Protein AF-A0A959ZQ66-F1 (afdb_monomer_lite)

Radius of gyration: 21.75 Å; chains: 1; bounding box: 36×50×55 Å

Structure (mmCIF, N/CA/C/O backbone):
data_AF-A0A959ZQ66-F1
#
_entry.id   AF-A0A959ZQ66-F1
#
loop_
_atom_site.group_PDB
_atom_site.id
_atom_site.type_symbol
_atom_site.label_atom_id
_atom_site.label_alt_id
_atom_site.label_comp_id
_atom_site.label_asym_id
_atom_site.label_entity_id
_atom_site.label_seq_id
_atom_site.pdbx_PDB_ins_code
_atom_site.Cartn_x
_atom_site.Cartn_y
_atom_site.Cartn_z
_atom_site.occupancy
_atom_site.B_iso_or_equiv
_atom_site.auth_seq_id
_atom_site.auth_comp_id
_atom_site.auth_asym_id
_atom_site.auth_atom_id
_atom_site.pdbx_PDB_model_num
ATOM 1 N N . PHE A 1 1 ? 16.657 -25.797 -7.492 1.00 50.38 1 PHE A N 1
ATOM 2 C CA . PHE A 1 1 ? 16.329 -25.795 -8.927 1.00 50.38 1 PHE A CA 1
ATOM 3 C C . PHE A 1 1 ? 17.011 -24.583 -9.537 1.00 50.38 1 PHE A C 1
ATOM 5 O O . PHE A 1 1 ? 16.735 -23.480 -9.087 1.00 50.38 1 PHE A O 1
ATOM 12 N N . GLY A 1 2 ? 18.015 -24.793 -10.390 1.00 43.84 2 GLY A N 1
ATOM 13 C CA . GLY A 1 2 ? 18.773 -23.713 -11.038 1.00 43.84 2 GLY A CA 1
ATOM 14 C C . GLY A 1 2 ? 18.276 -23.483 -12.464 1.00 43.84 2 GLY A C 1
ATOM 15 O O . GLY A 1 2 ? 17.631 -24.370 -13.015 1.00 43.84 2 GLY A O 1
ATOM 16 N N . GLU A 1 3 ? 18.592 -22.328 -13.052 1.00 53.81 3 GLU A N 1
ATOM 17 C CA . GLU A 1 3 ? 18.114 -21.913 -14.385 1.00 53.81 3 GLU A CA 1
ATOM 18 C C . GLU A 1 3 ? 18.292 -22.979 -15.482 1.00 53.81 3 GLU A C 1
ATOM 20 O O . GLU A 1 3 ? 17.412 -23.141 -16.323 1.00 53.81 3 GLU A O 1
ATOM 25 N N . GLY A 1 4 ? 19.361 -23.784 -15.426 1.00 60.62 4 GLY A N 1
ATOM 26 C CA . GLY A 1 4 ? 19.602 -24.877 -16.380 1.00 60.62 4 GLY A CA 1
ATOM 27 C C . GLY A 1 4 ? 18.491 -25.936 -16.437 1.00 60.62 4 GLY A C 1
ATOM 28 O O . GLY A 1 4 ? 18.207 -26.454 -17.511 1.00 60.62 4 GLY A O 1
ATOM 29 N N . ALA A 1 5 ? 17.794 -26.190 -15.323 1.00 72.88 5 ALA A N 1
ATOM 30 C CA . ALA A 1 5 ? 16.710 -27.173 -15.282 1.00 72.88 5 ALA A CA 1
ATOM 31 C C . ALA A 1 5 ? 15.462 -26.713 -16.059 1.00 72.88 5 ALA A C 1
ATOM 33 O O . ALA A 1 5 ? 14.707 -27.548 -16.555 1.00 72.88 5 ALA A O 1
ATOM 34 N N . TYR A 1 6 ? 15.241 -25.397 -16.191 1.00 73.50 6 TYR A N 1
ATOM 35 C CA . TYR A 1 6 ? 14.121 -24.870 -16.977 1.00 73.50 6 TYR A CA 1
ATOM 36 C C . TYR A 1 6 ? 14.356 -25.062 -18.474 1.00 73.50 6 TYR A C 1
ATOM 38 O O . TYR A 1 6 ? 13.440 -25.475 -19.179 1.00 73.50 6 TYR A O 1
ATOM 46 N N . HIS A 1 7 ? 15.586 -24.833 -18.943 1.00 77.62 7 HIS A N 1
ATOM 47 C CA . HIS A 1 7 ? 15.941 -25.031 -20.350 1.00 77.62 7 HIS A CA 1
ATOM 48 C C . HIS A 1 7 ? 15.849 -26.500 -20.775 1.00 77.62 7 HIS A C 1
ATOM 50 O O . HIS A 1 7 ? 15.348 -26.786 -21.859 1.00 77.62 7 HIS A O 1
ATOM 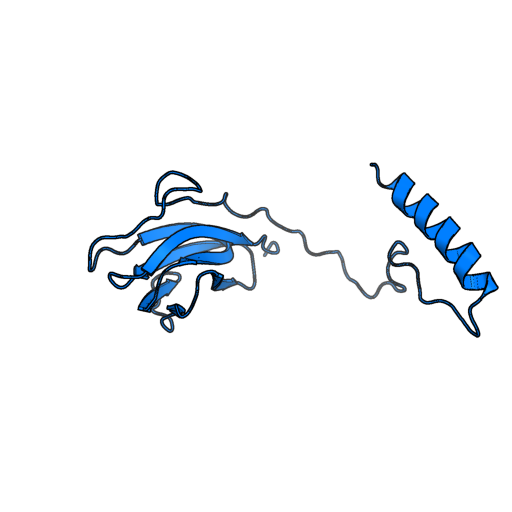56 N N . GLU A 1 8 ? 16.290 -27.426 -19.919 1.00 82.31 8 GLU A N 1
ATOM 57 C CA . GLU A 1 8 ? 16.173 -28.868 -20.175 1.00 82.31 8 GLU A CA 1
ATOM 58 C C . GLU A 1 8 ? 14.703 -29.305 -20.249 1.00 82.31 8 GLU A C 1
ATOM 60 O O . GLU A 1 8 ? 14.302 -29.964 -21.206 1.00 82.31 8 GLU A O 1
ATOM 65 N N . THR A 1 9 ? 13.880 -28.860 -19.295 1.00 85.06 9 THR A N 1
ATOM 66 C CA . THR A 1 9 ? 12.447 -29.200 -19.253 1.00 85.06 9 THR A CA 1
ATOM 67 C C . THR A 1 9 ? 11.690 -28.641 -20.465 1.00 85.06 9 THR A C 1
ATOM 69 O O . THR A 1 9 ? 10.877 -29.337 -21.068 1.00 85.06 9 THR A O 1
ATOM 72 N N . GLU A 1 10 ? 11.964 -27.394 -20.857 1.00 85.75 10 GLU A N 1
ATOM 73 C CA . GLU A 1 10 ? 11.350 -26.763 -22.034 1.00 85.75 10 GLU A CA 1
ATOM 74 C C . GLU A 1 10 ? 11.721 -27.495 -23.333 1.00 85.75 10 GLU A C 1
ATOM 76 O O . GLU A 1 10 ? 10.877 -27.651 -24.216 1.00 85.75 10 GLU A O 1
ATOM 81 N N . ALA A 1 11 ? 12.962 -27.979 -23.453 1.00 85.44 11 ALA A N 1
ATOM 82 C CA . ALA A 1 11 ? 13.400 -28.737 -24.622 1.00 85.44 11 ALA A CA 1
ATOM 83 C C . ALA A 1 11 ? 12.647 -30.070 -24.755 1.00 85.44 11 ALA A C 1
ATOM 85 O O . ALA A 1 11 ? 12.202 -30.411 -25.850 1.00 85.44 11 ALA A O 1
ATOM 86 N N . GLU A 1 12 ? 12.452 -30.795 -23.649 1.00 88.88 12 GLU A N 1
ATOM 87 C CA . GLU A 1 12 ? 11.674 -32.040 -23.638 1.00 88.88 12 GLU A CA 1
ATOM 88 C C . GLU A 1 12 ? 10.209 -31.794 -24.021 1.00 88.88 12 GLU A C 1
ATOM 90 O O . GLU A 1 12 ? 9.667 -32.486 -24.883 1.00 88.88 12 GLU A O 1
ATOM 95 N N . ILE A 1 13 ? 9.583 -30.755 -23.456 1.00 85.75 13 ILE A N 1
ATOM 96 C CA . ILE A 1 13 ? 8.205 -30.371 -23.795 1.00 85.75 13 ILE A CA 1
ATOM 97 C C . ILE A 1 13 ? 8.087 -30.018 -25.281 1.00 85.75 13 ILE A C 1
ATOM 99 O O . ILE A 1 13 ? 7.115 -30.400 -25.932 1.00 85.75 13 ILE A O 1
ATOM 103 N N . ARG A 1 14 ? 9.073 -29.312 -25.841 1.00 86.06 14 ARG A N 1
ATOM 104 C CA . ARG A 1 14 ? 9.063 -28.910 -2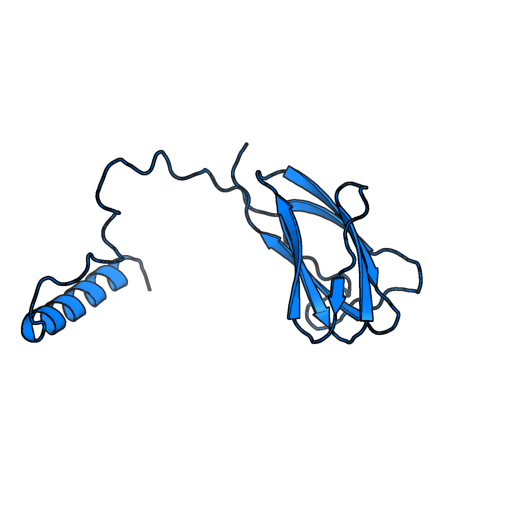7.251 1.00 86.06 14 ARG A CA 1
ATOM 105 C C . ARG A 1 14 ? 9.121 -30.108 -28.192 1.00 86.06 14 ARG A C 1
ATOM 107 O O . ARG A 1 14 ? 8.354 -30.131 -29.147 1.00 86.06 14 ARG A O 1
ATOM 114 N N . VAL A 1 15 ? 9.944 -31.114 -27.891 1.00 88.00 15 VAL A N 1
ATOM 115 C CA . VAL A 1 15 ? 10.003 -32.367 -28.667 1.00 88.00 15 VAL A CA 1
ATOM 116 C C . VAL A 1 15 ? 8.638 -33.058 -28.701 1.00 88.00 15 VAL A C 1
ATOM 118 O O . VAL A 1 15 ? 8.179 -33.472 -29.765 1.00 88.00 15 VAL A O 1
ATOM 121 N N . GLU A 1 16 ? 7.964 -33.143 -27.554 1.00 87.94 16 GLU A N 1
ATOM 122 C CA . GLU A 1 16 ? 6.629 -33.744 -27.468 1.00 87.94 16 GLU A CA 1
ATOM 123 C C . GLU A 1 16 ? 5.586 -32.928 -28.249 1.00 87.94 16 GLU A C 1
ATOM 125 O O . GLU A 1 16 ? 4.749 -33.493 -28.954 1.00 87.94 16 GLU A O 1
ATOM 130 N N . LEU A 1 17 ? 5.652 -31.595 -28.173 1.00 86.56 17 LEU A N 1
ATOM 131 C CA . LEU A 1 17 ? 4.739 -30.701 -28.885 1.00 86.56 17 LEU A CA 1
ATOM 132 C C . LEU A 1 17 ? 4.955 -30.723 -30.405 1.00 86.56 17 LEU A C 1
ATOM 134 O O . LEU A 1 17 ? 3.974 -30.726 -31.144 1.00 86.56 17 LEU A O 1
ATOM 138 N N . GLU A 1 18 ? 6.200 -30.783 -30.886 1.00 86.38 18 GLU A N 1
ATOM 139 C CA . GLU A 1 18 ? 6.520 -30.891 -32.319 1.00 86.38 18 GLU A CA 1
ATOM 140 C C . GLU A 1 18 ? 5.944 -32.170 -32.937 1.00 86.38 18 GLU A C 1
ATOM 142 O O . GLU A 1 18 ? 5.556 -32.176 -34.104 1.00 86.38 18 GLU A O 1
ATOM 147 N N . ALA A 1 19 ? 5.842 -33.247 -32.155 1.00 86.00 19 ALA A N 1
ATOM 148 C CA . ALA A 1 19 ? 5.296 -34.516 -32.621 1.00 86.00 19 ALA A CA 1
ATOM 149 C C . ALA A 1 19 ? 3.768 -34.495 -32.823 1.00 86.00 19 ALA A C 1
ATOM 151 O O . ALA A 1 19 ? 3.239 -35.356 -33.531 1.00 86.00 19 ALA A O 1
ATOM 152 N N . ILE A 1 20 ? 3.055 -33.547 -32.201 1.00 87.25 20 ILE A N 1
ATOM 153 C CA . ILE A 1 20 ? 1.581 -33.502 -32.190 1.00 87.25 20 ILE A CA 1
ATOM 154 C C . ILE A 1 20 ? 0.984 -32.206 -32.750 1.00 87.25 20 ILE A C 1
ATOM 156 O O . ILE A 1 20 ? -0.220 -32.163 -33.009 1.00 87.25 20 ILE A O 1
ATOM 160 N N . ALA A 1 21 ? 1.779 -31.148 -32.904 1.00 84.62 21 ALA A N 1
ATOM 161 C CA . ALA A 1 21 ? 1.297 -29.859 -33.376 1.00 84.62 21 ALA A CA 1
ATOM 162 C C . ALA A 1 21 ? 1.098 -29.846 -34.898 1.00 84.62 21 ALA A C 1
ATOM 164 O O . ALA A 1 21 ? 1.945 -30.303 -35.662 1.00 84.62 21 ALA A O 1
ATOM 165 N N . ASP A 1 22 ? -0.014 -29.256 -35.338 1.00 80.00 22 ASP A N 1
ATOM 166 C CA . ASP A 1 22 ? -0.272 -28.950 -36.746 1.00 80.00 22 ASP A CA 1
ATOM 167 C C . ASP A 1 22 ? 0.046 -27.466 -36.993 1.00 80.00 22 ASP A C 1
ATOM 169 O O . ASP A 1 22 ? -0.827 -26.598 -36.924 1.00 80.00 22 ASP A O 1
ATOM 173 N N . GLY A 1 23 ? 1.338 -27.160 -37.157 1.00 81.44 23 GLY A N 1
ATOM 174 C CA . GLY A 1 23 ? 1.843 -25.803 -37.392 1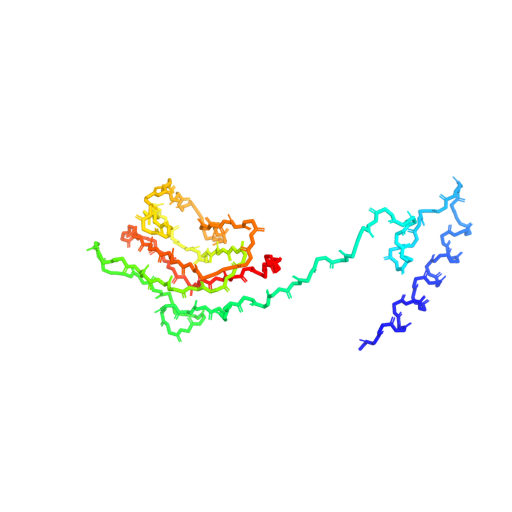.00 81.44 23 GLY A CA 1
ATOM 175 C C . GLY A 1 23 ? 3.098 -25.449 -36.591 1.00 81.44 23 GLY A C 1
ATOM 176 O O . GLY A 1 23 ? 3.672 -26.282 -35.893 1.00 81.44 23 GLY A O 1
ATOM 177 N N . GLU A 1 24 ? 3.540 -24.194 -36.708 1.00 83.50 24 GLU A N 1
ATOM 178 C CA . GLU A 1 24 ? 4.672 -23.676 -35.934 1.00 83.50 24 GLU A CA 1
ATOM 179 C C . GLU A 1 24 ? 4.310 -23.549 -34.450 1.00 83.50 24 GLU A C 1
ATOM 181 O O . GLU A 1 24 ? 3.273 -22.988 -34.084 1.00 83.50 24 GLU A O 1
ATOM 186 N N . LEU A 1 25 ? 5.194 -24.051 -33.586 1.00 82.19 25 LEU A N 1
ATOM 187 C CA . LEU A 1 25 ? 5.075 -23.857 -32.147 1.00 82.19 25 LEU A CA 1
ATOM 188 C C . LEU A 1 25 ? 5.336 -22.392 -31.770 1.00 82.19 25 LEU A C 1
ATOM 190 O O . LEU A 1 25 ? 6.159 -21.729 -32.406 1.00 82.19 25 LEU A O 1
ATOM 194 N N . PRO A 1 26 ? 4.697 -21.882 -30.701 1.00 79.38 26 PRO A N 1
ATOM 195 C CA . PRO A 1 26 ? 5.022 -20.566 -30.175 1.00 79.38 26 PRO A CA 1
ATOM 196 C C . PRO A 1 26 ? 6.498 -20.483 -29.756 1.00 79.38 26 PRO A C 1
ATOM 198 O O . PRO A 1 26 ? 7.134 -21.482 -29.385 1.00 79.38 26 PRO A O 1
ATOM 201 N N . ALA A 1 27 ? 7.032 -19.259 -29.804 1.00 79.31 27 ALA A N 1
ATOM 202 C CA . ALA A 1 27 ? 8.374 -18.956 -29.319 1.00 79.31 27 ALA A CA 1
ATOM 203 C C . ALA A 1 27 ? 8.534 -19.412 -27.862 1.00 79.31 27 ALA A C 1
ATOM 205 O O . ALA A 1 27 ? 7.582 -19.342 -27.078 1.00 79.31 27 ALA A O 1
ATOM 206 N N . SER A 1 28 ? 9.727 -19.890 -27.505 1.00 80.06 28 SER A N 1
ATOM 207 C CA . SER A 1 28 ? 10.008 -20.274 -26.125 1.00 80.06 28 SER A CA 1
ATOM 208 C C . SER A 1 28 ? 9.869 -19.069 -25.204 1.00 80.06 28 SER A C 1
ATOM 210 O O . SER A 1 28 ? 10.323 -17.971 -25.522 1.00 80.06 28 SER A O 1
ATOM 212 N N . LEU A 1 29 ? 9.294 -19.290 -24.024 1.00 73.88 29 LEU A N 1
ATOM 213 C CA . LEU A 1 29 ? 9.284 -18.288 -22.956 1.00 73.88 29 LEU A CA 1
ATOM 214 C C . LEU A 1 29 ? 10.688 -18.046 -22.380 1.00 73.88 29 LEU A C 1
ATOM 216 O O . LEU A 1 29 ? 10.901 -17.046 -21.696 1.00 73.88 29 LEU A O 1
ATOM 220 N N . LEU A 1 30 ? 11.624 -18.964 -22.644 1.00 76.62 30 LEU A N 1
ATOM 221 C CA . LEU A 1 30 ? 13.024 -18.874 -22.236 1.00 76.62 30 LEU A CA 1
ATOM 222 C C . LEU A 1 30 ? 13.917 -18.240 -23.307 1.00 76.62 30 LEU A C 1
ATOM 224 O O . LEU A 1 30 ? 15.047 -17.859 -22.997 1.00 76.62 30 LEU A O 1
ATOM 228 N N . ASP A 1 31 ? 13.438 -18.131 -24.550 1.00 71.25 31 ASP A N 1
ATOM 229 C CA . ASP A 1 31 ? 14.176 -17.411 -25.580 1.00 71.25 31 ASP A CA 1
ATOM 230 C C . ASP A 1 31 ? 14.108 -15.909 -25.274 1.00 71.25 31 ASP A C 1
ATOM 232 O O . ASP A 1 31 ? 13.042 -15.387 -24.920 1.00 71.25 31 ASP A O 1
ATOM 236 N N . PRO A 1 32 ? 15.222 -15.169 -25.416 1.00 61.44 32 PRO A N 1
ATOM 237 C CA . PRO A 1 32 ? 15.157 -13.722 -25.347 1.00 61.44 32 PRO A CA 1
ATOM 238 C C . PRO A 1 32 ? 14.174 -13.222 -26.421 1.00 61.44 32 PRO A C 1
ATOM 240 O O . PRO A 1 32 ? 14.168 -13.745 -27.539 1.00 61.44 32 PRO A O 1
ATOM 243 N N . PRO A 1 33 ? 13.329 -12.221 -26.113 1.00 59.12 33 PRO A N 1
ATOM 244 C CA . PRO A 1 33 ? 12.339 -11.727 -27.061 1.00 59.12 33 PRO A CA 1
ATOM 245 C C . PRO A 1 33 ? 13.006 -11.316 -28.380 1.00 59.12 33 PRO A C 1
ATOM 247 O O . PRO A 1 33 ? 14.055 -10.673 -28.382 1.00 59.12 33 PRO A O 1
ATOM 250 N N . VAL A 1 34 ? 12.390 -11.690 -29.505 1.00 54.75 34 VAL A N 1
ATOM 251 C CA . VAL A 1 34 ? 12.933 -11.431 -30.845 1.00 54.75 34 VAL A CA 1
ATOM 252 C C . VAL A 1 34 ? 12.975 -9.923 -31.118 1.00 54.75 34 VAL A C 1
ATOM 254 O O . VAL A 1 34 ? 11.936 -9.265 -31.188 1.00 54.75 34 VAL A O 1
ATOM 257 N N . GLY A 1 35 ? 14.187 -9.402 -31.323 1.00 56.84 35 GLY A N 1
ATOM 258 C CA . GLY A 1 35 ? 14.469 -8.046 -31.792 1.00 56.84 35 GLY A CA 1
ATOM 259 C C . GLY A 1 35 ? 15.038 -7.094 -30.734 1.00 56.84 35 GLY A C 1
ATOM 260 O O . GLY A 1 35 ? 14.680 -7.119 -29.561 1.00 56.84 35 GLY A O 1
ATOM 261 N N . ASP A 1 36 ? 15.872 -6.169 -31.202 1.00 55.75 36 ASP A N 1
ATOM 262 C CA . ASP A 1 36 ? 16.569 -5.103 -30.462 1.00 55.75 36 ASP A CA 1
ATOM 263 C C . ASP A 1 36 ? 15.611 -4.038 -29.868 1.00 55.75 36 ASP A C 1
ATOM 265 O O . ASP A 1 36 ? 16.029 -2.989 -29.378 1.00 55.75 36 ASP A O 1
ATOM 269 N N . ALA A 1 37 ? 14.297 -4.268 -29.961 1.00 56.00 37 ALA A N 1
ATOM 270 C CA . ALA A 1 37 ? 13.246 -3.291 -29.697 1.00 56.00 37 ALA A CA 1
ATOM 271 C C . ALA A 1 37 ? 13.001 -3.025 -28.205 1.00 56.00 37 ALA A C 1
ATOM 273 O O . ALA A 1 37 ? 12.324 -2.056 -27.857 1.00 56.00 37 ALA A O 1
ATOM 274 N N . ARG A 1 38 ? 13.554 -3.845 -27.307 1.00 57.19 38 ARG A N 1
ATOM 275 C CA . ARG A 1 38 ? 13.670 -3.453 -25.905 1.00 57.19 38 ARG A CA 1
ATOM 276 C C . ARG A 1 38 ? 15.005 -2.745 -25.760 1.00 57.19 38 ARG A C 1
ATOM 278 O O . ARG A 1 38 ? 16.055 -3.380 -25.750 1.00 57.19 38 ARG A O 1
ATOM 285 N N . GLY A 1 39 ? 14.944 -1.419 -25.625 1.00 63.31 39 GLY A N 1
ATOM 286 C CA . GLY A 1 39 ? 16.036 -0.666 -25.012 1.00 63.31 39 GLY A CA 1
ATOM 287 C C . GLY A 1 39 ? 16.464 -1.310 -23.682 1.00 63.31 39 GLY A C 1
ATOM 288 O O . GLY A 1 39 ? 15.816 -2.251 -23.213 1.00 63.31 39 GLY A O 1
ATOM 289 N N . PRO A 1 40 ? 17.554 -0.834 -23.061 1.00 70.06 40 PRO A N 1
ATOM 290 C CA . PRO A 1 40 ? 18.067 -1.441 -21.837 1.00 70.06 40 PRO A CA 1
ATOM 291 C C . PRO A 1 40 ? 16.934 -1.665 -20.830 1.00 70.06 40 PRO A C 1
ATOM 293 O O . PRO A 1 40 ? 16.106 -0.772 -20.623 1.00 70.06 40 PRO A O 1
ATOM 296 N N . ALA A 1 41 ? 16.874 -2.874 -20.258 1.00 72.44 41 ALA A N 1
ATOM 297 C CA . ALA A 1 41 ? 15.908 -3.183 -19.212 1.00 72.44 41 ALA A CA 1
ATOM 298 C C . ALA A 1 41 ? 15.986 -2.088 -18.137 1.00 72.44 41 ALA A C 1
ATOM 300 O O . ALA A 1 41 ? 17.098 -1.690 -17.771 1.00 72.44 41 ALA A O 1
ATOM 301 N N . PRO A 1 42 ? 14.842 -1.559 -17.671 1.00 78.31 42 PRO A N 1
ATOM 302 C CA . PRO A 1 42 ? 14.866 -0.487 -16.696 1.00 78.31 42 PRO A CA 1
ATOM 303 C C . PRO A 1 42 ? 15.567 -0.979 -15.429 1.00 78.31 42 PRO A C 1
ATOM 305 O O . PRO A 1 42 ? 15.300 -2.079 -14.945 1.00 78.31 42 PRO A O 1
ATOM 308 N N . GLU A 1 43 ? 16.475 -0.163 -14.902 1.00 88.81 43 GLU A N 1
ATOM 309 C CA . GLU A 1 43 ? 17.140 -0.452 -13.636 1.00 88.81 43 GLU A CA 1
ATOM 310 C C . GLU A 1 43 ? 16.097 -0.373 -12.515 1.00 88.81 43 GLU A C 1
ATOM 312 O O . GLU A 1 43 ? 15.546 0.696 -12.238 1.00 88.81 43 GLU A O 1
ATOM 317 N N . LEU A 1 44 ? 15.786 -1.518 -11.906 1.00 92.62 44 LEU A N 1
ATOM 318 C CA . LEU A 1 44 ? 14.866 -1.602 -10.778 1.00 92.62 44 LEU A CA 1
ATOM 319 C C . LEU A 1 44 ? 15.588 -1.254 -9.477 1.00 92.62 44 LEU A C 1
ATOM 321 O O . LEU A 1 44 ? 16.684 -1.743 -9.206 1.00 92.62 44 L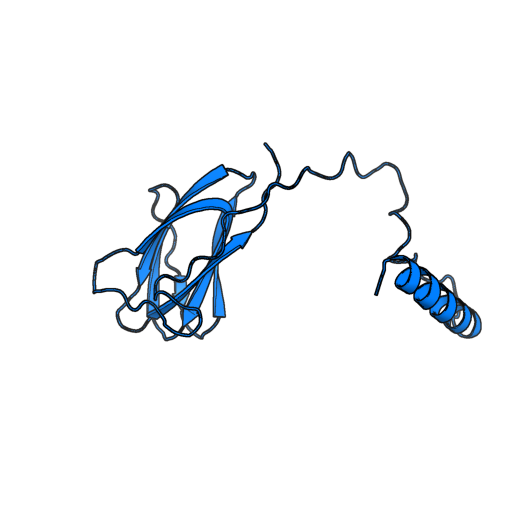EU A O 1
ATOM 325 N N . VAL A 1 45 ? 14.930 -0.452 -8.649 1.00 96.50 45 VAL A N 1
ATOM 326 C CA . VAL A 1 45 ? 15.364 -0.104 -7.298 1.00 96.50 45 VAL A CA 1
ATOM 327 C C . VAL A 1 45 ? 14.494 -0.861 -6.301 1.00 96.50 45 VAL A C 1
ATOM 329 O O . VAL A 1 45 ? 13.263 -0.893 -6.424 1.00 96.50 45 VAL A O 1
ATOM 332 N N . ARG A 1 46 ? 15.149 -1.502 -5.326 1.00 96.88 46 ARG A N 1
ATOM 333 C CA . ARG A 1 46 ? 14.482 -2.238 -4.247 1.00 96.88 46 ARG A CA 1
ATOM 334 C C . ARG A 1 46 ? 13.586 -1.276 -3.447 1.00 96.88 46 ARG A C 1
ATOM 336 O O . ARG A 1 46 ? 14.062 -0.191 -3.125 1.00 96.88 46 ARG A O 1
ATOM 343 N N . PRO A 1 47 ? 12.343 -1.661 -3.120 1.00 98.12 47 PRO A N 1
ATOM 344 C CA . PRO A 1 47 ? 11.479 -0.855 -2.268 1.00 98.12 47 PRO A CA 1
ATOM 345 C C . PRO A 1 47 ? 11.867 -0.944 -0.782 1.00 98.12 47 PRO A C 1
ATOM 347 O O . PRO A 1 47 ? 12.698 -1.770 -0.402 1.00 98.12 47 PRO A O 1
ATOM 350 N N . SER A 1 48 ? 11.233 -0.127 0.057 1.00 98.31 48 SER A N 1
ATOM 351 C CA . SER A 1 48 ? 11.189 -0.332 1.507 1.00 98.31 48 SER A CA 1
ATOM 352 C C . SER A 1 48 ? 10.726 -1.746 1.864 1.00 98.31 48 SER A C 1
ATOM 354 O O . SER A 1 48 ? 9.978 -2.383 1.116 1.00 98.31 48 SER A O 1
ATOM 356 N N . ASP A 1 49 ? 11.157 -2.217 3.033 1.00 98.31 49 ASP A N 1
ATOM 357 C CA . ASP A 1 49 ? 10.665 -3.468 3.604 1.00 98.31 49 ASP A CA 1
ATOM 358 C C . ASP A 1 49 ? 9.175 -3.353 3.958 1.00 98.31 49 ASP A C 1
ATOM 360 O O . ASP A 1 49 ? 8.674 -2.271 4.265 1.00 98.31 49 ASP A O 1
ATOM 364 N N . GLU A 1 50 ? 8.469 -4.484 3.922 1.00 98.25 50 GLU A N 1
ATOM 365 C CA . GLU A 1 50 ? 7.072 -4.558 4.351 1.00 98.25 50 GLU A CA 1
ATOM 366 C C . GLU A 1 50 ? 6.924 -4.153 5.823 1.00 98.25 50 GLU A C 1
ATOM 368 O O . GLU A 1 50 ? 7.715 -4.545 6.686 1.00 98.25 50 GLU A O 1
ATOM 373 N N . LEU A 1 51 ? 5.879 -3.378 6.103 1.00 98.50 51 LEU A N 1
ATOM 374 C CA . LEU A 1 51 ? 5.574 -2.883 7.437 1.00 98.50 51 LEU A CA 1
ATOM 375 C C . LEU A 1 51 ? 4.364 -3.624 8.014 1.00 98.50 51 LEU A C 1
ATOM 377 O O . LEU A 1 51 ? 3.339 -3.754 7.349 1.00 98.50 51 LEU A O 1
ATOM 381 N N . PHE A 1 52 ? 4.456 -4.028 9.281 1.00 98.25 52 PHE A N 1
ATOM 382 C CA . PHE A 1 52 ? 3.353 -4.595 10.062 1.00 98.25 52 PHE A CA 1
ATOM 383 C C . PHE A 1 52 ? 2.984 -3.623 11.187 1.00 98.25 52 PHE A C 1
ATOM 385 O O . PHE A 1 52 ? 3.620 -3.655 12.244 1.00 98.25 52 PHE A O 1
ATOM 392 N N . PRO A 1 53 ? 1.988 -2.740 11.002 1.00 97.00 53 PRO A N 1
ATOM 393 C CA . PRO A 1 53 ? 1.709 -1.695 11.985 1.00 97.00 53 PRO A CA 1
ATOM 394 C C . PRO A 1 53 ? 1.167 -2.246 13.315 1.00 97.00 53 PRO A C 1
ATOM 396 O O . PRO A 1 53 ? 1.332 -1.614 14.355 1.00 97.00 53 PRO A O 1
ATOM 399 N N . GLY A 1 54 ? 0.582 -3.451 13.318 1.00 96.19 54 GLY A N 1
ATOM 400 C CA . GLY A 1 54 ? 0.212 -4.172 14.544 1.00 96.19 54 GLY A CA 1
ATOM 401 C C . GLY A 1 54 ? 1.383 -4.902 15.219 1.00 96.19 54 GLY A C 1
ATOM 402 O O . GLY A 1 54 ? 1.196 -5.574 16.231 1.00 96.19 54 GLY A O 1
ATOM 403 N N . GLY A 1 55 ? 2.598 -4.783 14.673 1.00 97.00 55 GLY A N 1
ATOM 404 C CA . GLY A 1 55 ? 3.836 -5.364 15.197 1.00 97.00 55 GLY A CA 1
ATOM 405 C C . GLY A 1 55 ? 4.176 -6.763 14.669 1.00 97.00 55 GLY A C 1
ATOM 406 O O . GLY A 1 55 ? 5.312 -7.204 14.844 1.00 97.00 55 GLY A O 1
ATOM 407 N N . ALA A 1 56 ? 3.237 -7.456 14.017 1.00 96.50 56 ALA A N 1
ATOM 408 C CA . ALA A 1 56 ? 3.441 -8.782 13.431 1.00 96.50 56 ALA A CA 1
ATOM 409 C C . ALA A 1 56 ? 2.429 -9.076 12.309 1.00 96.50 56 ALA A C 1
ATOM 411 O O . ALA A 1 56 ? 1.412 -8.403 12.182 1.00 96.50 56 ALA A O 1
ATOM 412 N N . HIS A 1 57 ? 2.693 -10.116 11.517 1.00 95.56 57 HIS A N 1
ATOM 413 C CA . HIS A 1 57 ? 1.841 -10.542 10.397 1.00 95.56 57 HIS A CA 1
ATOM 414 C C . HIS A 1 57 ? 0.481 -11.126 10.819 1.00 95.56 57 HIS A C 1
ATOM 416 O O . HIS A 1 57 ? -0.415 -11.255 9.991 1.00 95.56 57 HIS A O 1
ATOM 422 N N . ASP A 1 58 ? 0.327 -11.503 12.088 1.00 96.75 58 ASP A N 1
ATOM 423 C CA . ASP A 1 58 ? -0.883 -12.081 12.678 1.00 96.75 58 ASP A CA 1
ATOM 424 C C . ASP A 1 58 ? -1.608 -11.117 13.634 1.00 96.75 58 ASP A C 1
ATOM 426 O O . ASP A 1 58 ? -2.601 -11.495 14.258 1.00 96.75 58 ASP A O 1
ATOM 430 N N . ALA A 1 59 ? -1.153 -9.864 13.715 1.00 97.56 59 ALA A N 1
ATOM 431 C CA . ALA A 1 59 ? -1.746 -8.820 14.537 1.00 97.56 59 ALA A CA 1
ATOM 432 C C . ALA A 1 59 ? -2.093 -7.599 13.667 1.00 97.56 59 ALA A C 1
ATOM 434 O O . ALA A 1 59 ? -1.182 -6.925 13.180 1.00 97.56 59 ALA A O 1
ATOM 435 N N . PRO A 1 60 ? -3.386 -7.277 13.467 1.00 97.25 60 PRO A N 1
ATOM 436 C CA . PRO A 1 60 ? -3.759 -6.083 12.732 1.00 97.25 60 PRO A CA 1
ATOM 437 C C . PRO A 1 60 ? -3.555 -4.841 13.595 1.00 97.25 60 PRO A C 1
ATOM 439 O O . PRO A 1 60 ? -3.743 -4.859 14.814 1.00 97.25 60 PRO A O 1
ATOM 442 N N . TRP A 1 61 ? -3.257 -3.729 12.941 1.00 96.69 61 TRP A N 1
ATOM 443 C CA . TRP A 1 61 ? -3.459 -2.415 13.523 1.00 96.69 61 TRP A CA 1
ATOM 444 C C . TRP A 1 61 ? -4.915 -1.996 13.333 1.00 96.69 61 TRP A C 1
ATOM 446 O O . TRP A 1 61 ? -5.468 -2.113 12.237 1.00 96.69 61 TRP A O 1
ATOM 456 N N . LEU A 1 62 ? -5.538 -1.542 14.419 1.00 91.44 62 LEU A N 1
ATOM 457 C CA . LEU A 1 62 ? -6.948 -1.141 14.440 1.00 91.44 62 LEU A CA 1
ATOM 458 C C . LEU A 1 62 ? -7.125 0.380 14.396 1.00 91.44 62 LEU A C 1
ATOM 460 O O . LEU A 1 62 ? -8.186 0.850 14.005 1.00 91.44 62 LEU A O 1
ATOM 464 N N . GLY A 1 63 ? -6.081 1.127 14.764 1.00 81.62 63 GLY A N 1
ATOM 465 C CA . GLY A 1 63 ? -6.148 2.572 14.947 1.00 81.62 63 GLY A CA 1
ATOM 466 C C . GLY A 1 63 ? -7.098 3.003 16.058 1.00 81.62 63 GLY A C 1
ATOM 467 O O . GLY A 1 63 ? -7.946 2.246 16.525 1.00 81.62 63 GLY A O 1
ATOM 468 N N . GLU A 1 64 ? -6.935 4.244 16.496 1.00 79.44 64 GLU A N 1
ATOM 469 C CA . GLU A 1 64 ? -7.958 4.939 17.270 1.00 79.44 64 GLU A CA 1
ATOM 470 C C . GLU A 1 64 ? -8.729 5.877 16.328 1.00 79.44 64 GLU A C 1
ATOM 472 O O . GLU A 1 64 ? -8.147 6.402 15.369 1.00 79.44 64 GLU A O 1
ATOM 477 N N . PRO A 1 65 ? -10.027 6.133 16.567 1.00 73.56 65 PRO A N 1
ATOM 478 C CA . PRO A 1 65 ? -10.811 7.013 15.710 1.00 73.56 65 PRO A CA 1
ATOM 479 C C . PRO A 1 65 ? -10.162 8.398 15.557 1.00 73.56 65 PRO A C 1
ATOM 481 O O . PRO A 1 65 ? -10.024 9.153 16.521 1.00 73.56 65 PRO A O 1
ATOM 484 N N . GLY A 1 66 ? -9.794 8.749 14.323 1.00 72.38 66 GLY A N 1
ATOM 485 C CA . GLY A 1 66 ? -9.172 10.034 13.987 1.00 72.38 66 GLY A CA 1
ATOM 486 C C . GLY A 1 66 ? -7.647 10.093 14.138 1.00 72.38 66 GLY A C 1
ATOM 487 O O . GLY A 1 66 ? -7.073 11.130 13.804 1.00 72.38 66 GLY A O 1
ATOM 488 N N . GLU A 1 67 ? -6.988 9.019 14.580 1.00 85.62 67 GLU A N 1
ATOM 489 C CA . GLU A 1 67 ? -5.527 8.900 14.559 1.00 85.62 67 GLU A CA 1
ATOM 490 C C . GLU A 1 67 ? -5.077 8.278 13.224 1.00 85.62 67 GLU A C 1
ATOM 492 O O . GLU A 1 67 ? -5.399 7.118 12.951 1.00 85.62 67 GLU A O 1
ATOM 497 N N . PRO A 1 68 ? -4.380 9.027 12.348 1.00 93.69 68 PRO A N 1
ATOM 498 C CA . PRO A 1 68 ? -3.872 8.469 11.104 1.00 93.69 68 PRO A CA 1
ATOM 499 C C . PRO A 1 68 ? -2.692 7.523 11.361 1.00 93.69 68 PRO A C 1
ATOM 501 O O . PRO A 1 68 ? -1.829 7.797 12.192 1.00 93.69 68 PRO A O 1
ATOM 504 N N . LEU A 1 69 ? -2.612 6.447 10.580 1.00 96.75 69 LEU A N 1
ATOM 505 C CA . LEU A 1 69 ? -1.373 5.698 10.399 1.00 96.75 69 LEU A CA 1
ATOM 506 C C . LEU A 1 69 ? -0.540 6.391 9.321 1.00 96.75 69 LEU A C 1
ATOM 508 O O . LEU A 1 69 ? -0.900 6.344 8.145 1.00 96.75 69 LEU A O 1
ATOM 512 N N . GLU A 1 70 ? 0.562 7.012 9.728 1.00 97.56 70 GLU A N 1
ATOM 513 C CA . GLU A 1 70 ? 1.499 7.717 8.848 1.00 97.56 70 GLU A CA 1
ATOM 514 C C . GLU A 1 70 ? 2.753 6.863 8.625 1.00 97.56 70 GLU A C 1
ATOM 516 O O . GLU A 1 70 ? 3.361 6.367 9.578 1.00 97.56 70 GLU A O 1
ATOM 521 N N . VAL A 1 71 ? 3.118 6.646 7.358 1.00 98.12 71 VAL A N 1
ATOM 522 C CA . VAL A 1 71 ? 4.240 5.783 6.966 1.00 98.12 71 VAL A CA 1
ATOM 523 C C . VAL A 1 71 ? 5.037 6.427 5.839 1.00 98.12 71 VAL A C 1
ATOM 525 O O . VAL A 1 71 ? 4.518 6.658 4.746 1.00 98.12 71 VAL A O 1
ATOM 528 N N . GLU A 1 72 ? 6.327 6.638 6.089 1.00 98.50 72 GLU A N 1
ATOM 529 C CA . GLU A 1 72 ? 7.319 6.991 5.073 1.00 98.50 72 GLU A CA 1
ATOM 530 C C . GLU A 1 72 ? 7.851 5.725 4.380 1.00 98.50 72 GLU A C 1
ATOM 532 O O . GLU A 1 72 ? 8.114 4.705 5.027 1.00 98.50 72 GLU A O 1
ATOM 537 N N . TYR A 1 73 ? 8.031 5.772 3.059 1.00 98.44 73 TYR A N 1
ATOM 538 C CA . TYR A 1 73 ? 8.523 4.639 2.275 1.00 98.44 73 TYR A CA 1
ATOM 539 C C . TYR A 1 73 ? 9.267 5.070 1.008 1.00 98.44 73 TYR A C 1
ATOM 541 O O . TYR A 1 73 ? 8.971 6.101 0.417 1.00 98.44 73 TYR A O 1
ATOM 549 N N . ALA A 1 74 ? 10.200 4.234 0.550 1.00 98.25 74 ALA A N 1
ATOM 550 C CA . ALA A 1 74 ? 10.895 4.391 -0.719 1.00 98.25 74 ALA A CA 1
ATOM 551 C C . ALA A 1 74 ? 10.414 3.310 -1.695 1.00 98.25 74 ALA A C 1
ATOM 553 O O . ALA A 1 74 ? 10.700 2.128 -1.497 1.00 98.25 74 ALA A O 1
ATOM 554 N N . ALA A 1 75 ? 9.640 3.653 -2.728 1.00 97.88 75 ALA A N 1
ATOM 555 C CA . ALA A 1 75 ? 9.069 2.648 -3.634 1.00 97.88 75 ALA A CA 1
ATOM 556 C C . ALA A 1 75 ? 8.612 3.216 -4.982 1.00 97.88 75 ALA A C 1
ATOM 558 O O . ALA A 1 75 ? 8.597 4.421 -5.201 1.00 97.88 75 ALA A O 1
ATOM 559 N N . GLY A 1 76 ? 8.227 2.319 -5.896 1.00 97.50 76 GLY A N 1
ATOM 560 C CA . GLY A 1 76 ? 7.443 2.658 -7.090 1.00 97.50 76 GLY A CA 1
ATOM 561 C C . GLY A 1 76 ? 5.928 2.579 -6.870 1.00 97.50 76 GLY A C 1
ATOM 562 O O . GLY A 1 76 ? 5.167 2.944 -7.756 1.00 97.50 76 GLY A O 1
ATOM 563 N N . GLY A 1 77 ? 5.480 2.098 -5.711 1.00 97.69 77 GLY A N 1
ATOM 564 C CA . GLY A 1 77 ? 4.072 2.034 -5.332 1.00 97.69 77 GLY A CA 1
ATOM 565 C C . GLY A 1 77 ? 3.892 1.416 -3.950 1.00 97.69 77 GLY A C 1
ATOM 566 O O . GLY A 1 77 ? 4.823 0.803 -3.417 1.00 97.69 77 GLY A O 1
ATOM 567 N N . SER A 1 78 ? 2.700 1.567 -3.388 1.00 98.56 78 SER A N 1
ATOM 568 C CA . SER A 1 78 ? 2.320 1.083 -2.064 1.00 98.56 78 SER A CA 1
ATOM 569 C C . SER A 1 78 ? 0.922 0.461 -2.068 1.00 98.56 78 SER A C 1
ATOM 571 O O . SER A 1 78 ? 0.005 0.920 -2.753 1.00 98.56 78 SER A O 1
ATOM 573 N N . TRP A 1 79 ? 0.771 -0.603 -1.283 1.00 98.75 79 TRP A N 1
ATOM 574 C CA . TRP A 1 79 ? -0.469 -1.345 -1.071 1.00 98.75 79 TRP A CA 1
ATOM 575 C C . TRP A 1 79 ? -0.665 -1.599 0.419 1.00 98.75 79 TRP A C 1
ATOM 577 O O . TRP A 1 79 ? 0.311 -1.712 1.160 1.00 98.75 79 TRP A O 1
ATOM 587 N N . ALA A 1 80 ? -1.915 -1.758 0.844 1.00 98.56 80 ALA A N 1
ATOM 588 C CA . ALA A 1 80 ? -2.250 -2.220 2.183 1.00 98.56 80 ALA A CA 1
ATOM 589 C C . ALA A 1 80 ? -3.062 -3.513 2.137 1.00 98.56 80 ALA A C 1
ATOM 591 O O . ALA A 1 80 ? -4.013 -3.644 1.362 1.00 98.56 80 ALA A O 1
ATOM 592 N N . ALA A 1 81 ? -2.711 -4.457 3.007 1.00 98.56 81 ALA A N 1
ATOM 593 C CA . ALA A 1 81 ? -3.564 -5.593 3.314 1.00 98.56 81 ALA A CA 1
ATOM 594 C C . ALA A 1 81 ? -4.637 -5.134 4.308 1.00 98.56 81 ALA A C 1
ATOM 596 O O . ALA A 1 81 ? -4.352 -4.892 5.483 1.00 98.56 81 ALA A O 1
ATOM 597 N N . LEU A 1 82 ? -5.869 -4.986 3.825 1.00 98.31 82 LEU A N 1
ATOM 598 C CA . LEU A 1 82 ? -6.997 -4.488 4.606 1.00 98.31 82 LEU A CA 1
ATOM 599 C C . LEU A 1 82 ? -7.989 -5.612 4.897 1.00 98.31 82 LEU A C 1
ATOM 601 O O . LEU A 1 82 ? -8.194 -6.511 4.081 1.00 98.31 82 LEU A O 1
ATOM 605 N N . GLY A 1 83 ? -8.619 -5.552 6.065 1.00 97.25 83 GLY A N 1
ATOM 606 C CA . GLY A 1 83 ? -9.705 -6.435 6.482 1.00 97.25 83 GLY A CA 1
ATOM 607 C C . GLY A 1 83 ? -10.870 -5.662 7.093 1.00 97.25 83 GLY A C 1
ATOM 608 O O . GLY A 1 83 ? -10.787 -4.454 7.308 1.00 97.25 83 GLY A O 1
ATOM 609 N N . GLY A 1 84 ? -11.953 -6.377 7.401 1.00 95.56 84 GLY A N 1
ATOM 610 C CA . GLY A 1 84 ? -13.167 -5.780 7.956 1.00 95.56 84 GLY A CA 1
ATOM 611 C C . GLY A 1 84 ? -14.060 -5.146 6.889 1.00 95.56 84 GLY A C 1
ATOM 612 O O . GLY A 1 84 ? -14.173 -5.683 5.786 1.00 95.56 84 GLY A O 1
ATOM 613 N N . HIS A 1 85 ? -14.732 -4.049 7.242 1.00 95.69 85 HIS A N 1
ATOM 614 C CA . HIS A 1 85 ? -15.621 -3.314 6.342 1.00 95.69 85 HIS A CA 1
ATOM 615 C C . HIS A 1 85 ? -15.657 -1.818 6.676 1.00 95.69 85 HIS A C 1
ATOM 617 O O . HIS A 1 85 ? -15.643 -1.451 7.851 1.00 95.69 85 HIS A O 1
ATOM 623 N N . GLY A 1 86 ? -15.777 -0.955 5.669 1.00 95.06 86 GLY A N 1
ATOM 624 C CA . GLY A 1 86 ? -15.903 0.493 5.860 1.00 95.06 86 GLY A CA 1
ATOM 625 C C . GLY A 1 86 ? -15.050 1.282 4.880 1.00 95.06 86 GLY A C 1
ATOM 626 O O . GLY A 1 86 ? -14.774 0.813 3.783 1.00 95.06 86 GLY A O 1
ATOM 627 N N . GLU A 1 87 ? -14.626 2.474 5.283 1.00 95.75 87 GLU A N 1
ATOM 628 C CA . GLU A 1 87 ? -13.793 3.348 4.455 1.00 95.75 87 GLU A CA 1
ATOM 629 C C . GLU A 1 87 ? -12.440 3.611 5.121 1.00 95.75 87 GLU A C 1
ATOM 631 O O . GLU A 1 87 ? -12.321 3.606 6.353 1.00 95.75 87 GLU A O 1
ATOM 636 N N . VAL A 1 88 ? -11.429 3.852 4.288 1.00 96.06 88 VAL A N 1
ATOM 637 C CA . VAL A 1 88 ? -10.113 4.353 4.691 1.00 96.06 88 VAL A CA 1
ATOM 638 C C . VAL A 1 88 ? -9.857 5.664 3.966 1.00 96.06 88 VAL A C 1
ATOM 640 O O . VAL A 1 88 ? -9.714 5.683 2.744 1.00 96.06 88 VAL A O 1
AT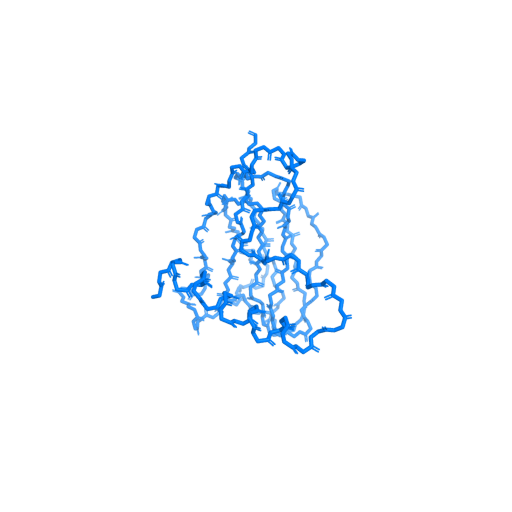OM 643 N N . GLY A 1 89 ? -9.788 6.764 4.715 1.00 96.62 89 GLY A N 1
ATOM 644 C CA . GLY A 1 89 ? -9.287 8.027 4.180 1.00 96.62 89 GLY A CA 1
ATOM 645 C C . GLY A 1 89 ? -7.804 7.896 3.839 1.00 96.62 89 GLY A C 1
ATOM 646 O O . GLY A 1 89 ? -7.048 7.320 4.622 1.00 96.62 89 GLY A O 1
ATOM 647 N N . LEU A 1 90 ? -7.398 8.422 2.688 1.00 97.81 90 LEU A N 1
ATOM 648 C CA . LEU A 1 90 ? -6.049 8.276 2.152 1.00 97.81 90 LEU A CA 1
ATOM 649 C C . LEU A 1 90 ? -5.472 9.648 1.809 1.00 97.81 90 LEU A C 1
ATOM 651 O O . LEU A 1 90 ? -6.103 10.428 1.098 1.00 97.81 90 LEU A O 1
ATOM 655 N N . ALA A 1 91 ? -4.245 9.905 2.249 1.00 98.31 91 ALA A N 1
ATOM 656 C CA . ALA A 1 91 ? -3.416 10.971 1.704 1.00 98.31 91 ALA A CA 1
ATOM 657 C C . ALA A 1 91 ? -2.061 10.411 1.265 1.00 98.31 91 ALA A C 1
ATOM 659 O O . ALA A 1 91 ? -1.507 9.533 1.926 1.00 98.31 91 ALA A O 1
ATOM 660 N N . VAL A 1 92 ? -1.540 10.925 0.153 1.00 98.19 92 VAL A N 1
ATOM 661 C CA . VAL A 1 92 ? -0.246 10.540 -0.424 1.00 98.19 92 VAL A CA 1
ATOM 662 C C . VAL A 1 92 ? 0.579 11.803 -0.614 1.00 98.19 92 VAL A C 1
ATOM 664 O O . VAL A 1 92 ? 0.105 12.760 -1.228 1.00 98.19 92 VAL A O 1
ATOM 667 N N . ASP A 1 93 ? 1.793 11.827 -0.066 1.00 97.81 93 ASP A N 1
ATOM 668 C CA . ASP A 1 93 ? 2.700 12.983 -0.101 1.00 97.81 93 ASP A CA 1
ATOM 669 C C . ASP A 1 93 ? 2.009 14.292 0.357 1.00 97.81 93 ASP A C 1
ATOM 671 O O . ASP A 1 93 ? 2.178 15.367 -0.225 1.00 97.81 93 ASP A O 1
ATOM 675 N N . GLY A 1 94 ? 1.164 14.183 1.391 1.00 96.69 94 GLY A N 1
ATOM 676 C CA . GLY A 1 94 ? 0.385 15.285 1.968 1.00 96.69 94 GLY A CA 1
ATOM 677 C C . GLY A 1 94 ? -0.847 15.729 1.164 1.00 96.69 94 GLY A C 1
ATOM 678 O O . GLY A 1 94 ? -1.562 16.630 1.606 1.00 96.69 94 GLY A O 1
ATOM 679 N N . ALA A 1 95 ? -1.124 15.123 0.006 1.00 97.69 95 ALA A N 1
ATOM 680 C CA . ALA A 1 95 ? -2.315 15.396 -0.793 1.00 97.69 95 ALA A CA 1
ATOM 681 C C . ALA A 1 95 ? -3.414 14.360 -0.517 1.00 97.69 95 ALA A C 1
ATOM 683 O O . ALA A 1 95 ? -3.190 13.159 -0.647 1.00 97.69 95 ALA A O 1
ATOM 684 N N . GLU A 1 96 ? -4.615 14.827 -0.168 1.00 97.44 96 GLU A N 1
ATOM 685 C CA . GLU A 1 96 ? -5.787 13.960 0.005 1.00 97.44 96 GLU A CA 1
ATOM 686 C C . GLU A 1 96 ? -6.161 13.281 -1.325 1.00 97.44 96 GLU A C 1
ATOM 688 O O . GLU A 1 96 ? -6.221 13.927 -2.377 1.00 97.44 96 GLU A O 1
ATOM 693 N N . ALA A 1 97 ? -6.421 11.979 -1.259 1.00 96.94 97 ALA A N 1
ATOM 694 C CA . ALA A 1 97 ? -6.830 11.130 -2.368 1.00 96.94 97 ALA A CA 1
ATOM 695 C C . ALA A 1 97 ? -8.270 10.628 -2.169 1.00 96.94 97 ALA A C 1
ATOM 697 O O . ALA A 1 97 ? -8.912 10.890 -1.148 1.00 96.94 97 ALA A O 1
ATOM 698 N N . GLU A 1 98 ? -8.798 9.913 -3.163 1.00 97.06 98 GLU A N 1
ATOM 699 C CA . GLU A 1 98 ? -10.091 9.248 -3.011 1.00 97.06 98 GLU A CA 1
ATOM 700 C C . GLU A 1 98 ? -10.009 8.178 -1.904 1.00 97.06 98 GLU A C 1
ATOM 702 O O . GLU A 1 98 ? -9.050 7.400 -1.881 1.00 97.06 98 GLU A O 1
ATOM 707 N N . PRO A 1 99 ? -10.986 8.130 -0.977 1.00 96.69 99 PRO A N 1
ATOM 708 C CA . PRO A 1 99 ? -11.035 7.090 0.041 1.00 96.69 99 PRO A CA 1
ATOM 709 C C . PRO A 1 99 ? -11.155 5.691 -0.566 1.00 96.69 99 PRO A C 1
ATOM 711 O O . PRO A 1 99 ? -11.760 5.497 -1.621 1.00 96.69 99 PRO A O 1
ATOM 714 N N . ILE A 1 100 ? -10.633 4.700 0.151 1.00 97.56 100 ILE A N 1
ATOM 715 C CA . ILE A 1 100 ? -10.732 3.291 -0.230 1.00 97.56 100 ILE A CA 1
ATOM 716 C C . ILE A 1 100 ? -11.938 2.672 0.475 1.00 97.56 100 ILE A C 1
ATOM 718 O O . ILE A 1 100 ? -11.982 2.625 1.706 1.00 97.56 100 ILE A O 1
ATOM 722 N N . GLU A 1 101 ? -12.890 2.149 -0.297 1.00 97.88 101 GLU A N 1
ATOM 723 C CA . GLU A 1 101 ? -13.988 1.339 0.233 1.00 97.88 101 GLU A CA 1
ATOM 724 C C . GLU A 1 101 ? -13.520 -0.110 0.450 1.00 97.88 101 GLU A C 1
ATOM 726 O O . GLU A 1 101 ? -13.156 -0.826 -0.487 1.00 97.88 101 GLU A O 1
ATOM 731 N N . VAL A 1 102 ? -13.548 -0.561 1.702 1.00 97.62 102 VAL A N 1
ATOM 732 C CA . VAL A 1 102 ? -13.209 -1.926 2.107 1.00 97.62 102 VAL A CA 1
ATOM 733 C C . VAL A 1 102 ? -14.500 -2.726 2.204 1.00 97.62 102 VAL A C 1
ATOM 735 O O . VAL A 1 102 ? -15.271 -2.591 3.155 1.00 97.62 102 VAL A O 1
ATOM 738 N N . THR A 1 103 ? -14.733 -3.583 1.214 1.00 96.19 103 THR A N 1
ATOM 739 C CA . THR A 1 103 ? -15.923 -4.452 1.158 1.00 96.19 103 THR A CA 1
ATOM 740 C C . THR A 1 103 ? -15.616 -5.902 1.528 1.00 96.19 103 THR A C 1
ATOM 742 O O . THR A 1 103 ? -16.517 -6.656 1.900 1.00 96.19 103 THR A O 1
ATOM 745 N N . ALA A 1 104 ? -14.344 -6.297 1.448 1.00 96.44 104 ALA A N 1
ATOM 746 C CA . ALA A 1 104 ? -13.854 -7.618 1.815 1.00 96.44 104 ALA A CA 1
ATOM 747 C C . ALA A 1 104 ? -12.359 -7.572 2.183 1.00 96.44 104 ALA A C 1
ATOM 749 O O . ALA A 1 104 ? -11.650 -6.658 1.754 1.00 96.44 104 ALA A O 1
ATOM 750 N N . PRO A 1 105 ? -11.839 -8.567 2.921 1.00 97.75 105 PRO A N 1
ATOM 751 C CA . PRO A 1 105 ? -10.404 -8.695 3.127 1.00 97.75 105 PRO A CA 1
ATOM 752 C C . PRO A 1 105 ? -9.646 -8.828 1.802 1.00 97.75 105 PRO A C 1
ATOM 754 O O . PRO A 1 105 ? -10.048 -9.607 0.934 1.00 97.75 105 PRO A O 1
ATOM 757 N N . GLY A 1 106 ? -8.546 -8.095 1.648 1.00 98.06 106 GLY A N 1
ATOM 758 C CA . GLY A 1 106 ? -7.786 -8.085 0.403 1.00 98.06 106 GLY A CA 1
ATOM 759 C C . GLY A 1 106 ? -6.604 -7.125 0.405 1.00 98.06 106 GLY A C 1
ATOM 760 O O . GLY A 1 106 ? -6.328 -6.450 1.395 1.00 98.06 106 GLY A O 1
ATOM 761 N N . LEU A 1 107 ? -5.907 -7.085 -0.728 1.00 98.19 107 LEU A N 1
ATOM 762 C CA . LEU A 1 107 ? -4.826 -6.143 -0.989 1.00 98.19 107 LEU A CA 1
ATOM 763 C C . LEU A 1 107 ? -5.381 -4.961 -1.788 1.00 98.19 107 LEU A C 1
ATOM 765 O O . 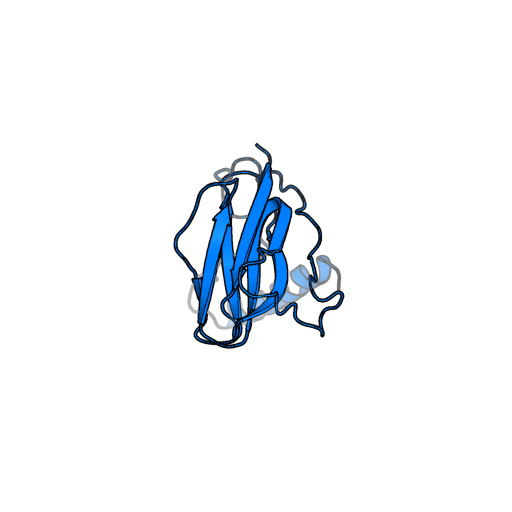LEU A 1 107 ? -5.941 -5.159 -2.866 1.00 98.19 107 LEU A O 1
ATOM 769 N N . TYR A 1 108 ? -5.211 -3.755 -1.261 1.00 98.50 108 TYR A N 1
ATOM 770 C CA . TYR A 1 108 ? -5.728 -2.520 -1.842 1.00 98.50 108 TYR A CA 1
ATOM 771 C C . TYR A 1 108 ? -4.569 -1.608 -2.228 1.00 98.50 108 TYR A C 1
ATOM 773 O O . TYR A 1 108 ? -3.620 -1.453 -1.461 1.00 98.50 108 TYR A O 1
ATOM 781 N N . GLU A 1 109 ? -4.629 -1.031 -3.426 1.00 98.44 109 GLU A N 1
ATOM 782 C CA . GLU A 1 109 ? -3.638 -0.055 -3.881 1.00 98.44 109 GLU A CA 1
ATOM 783 C C . GLU A 1 109 ? -3.823 1.265 -3.134 1.00 98.44 109 GLU A C 1
ATOM 785 O O . GLU A 1 109 ? -4.940 1.768 -3.034 1.00 98.44 109 GLU A O 1
ATOM 790 N N . LEU A 1 110 ? -2.723 1.807 -2.614 1.00 98.31 110 LEU A N 1
ATOM 791 C CA . LEU A 1 110 ? -2.690 3.131 -1.998 1.00 98.31 110 LEU A CA 1
ATOM 792 C C . LEU A 1 110 ? -2.140 4.156 -2.991 1.00 98.31 110 LEU A C 1
ATOM 794 O O . LEU A 1 110 ? -2.715 5.222 -3.179 1.00 98.31 110 LEU A O 1
ATOM 798 N N . ALA A 1 111 ? -1.018 3.835 -3.639 1.00 98.00 111 ALA A N 1
ATOM 799 C CA . ALA A 1 111 ? -0.392 4.717 -4.613 1.00 98.00 111 ALA A CA 1
ATOM 800 C C . ALA A 1 111 ? 0.460 3.940 -5.617 1.00 98.00 111 ALA A C 1
ATOM 802 O O . ALA A 1 111 ? 1.144 2.982 -5.260 1.00 98.00 111 ALA A O 1
ATOM 803 N N . THR A 1 112 ? 0.513 4.441 -6.850 1.00 97.31 112 THR A N 1
ATOM 804 C CA . THR A 1 112 ? 1.475 4.009 -7.868 1.00 97.31 112 THR A CA 1
ATOM 805 C C . THR A 1 112 ? 2.227 5.221 -8.404 1.00 97.31 112 THR A C 1
ATOM 807 O O . THR A 1 112 ? 1.632 6.229 -8.787 1.00 97.31 112 THR A O 1
ATOM 810 N N . HIS A 1 113 ? 3.549 5.097 -8.492 1.00 95.88 113 HIS A N 1
ATOM 811 C CA . HIS A 1 113 ? 4.459 6.155 -8.908 1.00 95.88 113 HIS A CA 1
ATOM 812 C C . HIS A 1 113 ? 5.165 5.790 -10.206 1.00 95.88 113 HIS A C 1
ATOM 814 O O . HIS A 1 113 ? 5.492 4.638 -10.489 1.00 95.88 113 HIS A O 1
ATOM 820 N N . ARG A 1 114 ? 5.463 6.804 -11.021 1.00 92.69 114 ARG A N 1
ATOM 821 C CA . ARG A 1 114 ? 6.170 6.588 -12.292 1.00 92.69 114 ARG A CA 1
ATOM 822 C C . ARG A 1 114 ? 7.625 6.149 -12.093 1.00 92.69 114 ARG A C 1
ATOM 824 O O . ARG A 1 114 ? 8.194 5.508 -12.974 1.00 92.69 114 ARG A O 1
ATOM 831 N N . LYS A 1 115 ? 8.245 6.570 -10.993 1.00 93.69 115 LYS A N 1
ATOM 832 C CA . LYS A 1 115 ? 9.656 6.354 -10.660 1.00 93.69 115 LYS A CA 1
ATOM 833 C C . LYS A 1 115 ? 9.761 5.985 -9.189 1.00 93.69 115 LYS A C 1
ATOM 835 O O . LYS A 1 115 ? 8.888 6.352 -8.415 1.00 93.69 115 LYS A O 1
ATOM 840 N N . HIS A 1 116 ? 10.837 5.294 -8.836 1.00 97.19 116 HIS A N 1
ATOM 841 C CA . HIS A 1 116 ? 11.193 5.087 -7.441 1.00 97.19 116 HIS A CA 1
ATOM 842 C C . HIS A 1 116 ? 11.535 6.427 -6.775 1.00 97.19 116 HIS A C 1
ATOM 844 O O . HIS A 1 116 ? 12.301 7.211 -7.347 1.00 97.19 116 HIS A O 1
ATOM 850 N N . GLY A 1 117 ? 11.013 6.661 -5.578 1.00 97.12 117 GLY A N 1
ATOM 851 C CA . GLY A 1 117 ? 11.296 7.845 -4.774 1.00 97.12 117 GLY A CA 1
ATOM 852 C C . GLY A 1 117 ? 10.887 7.651 -3.319 1.00 97.12 117 GLY A C 1
ATOM 853 O O . GLY A 1 117 ? 10.302 6.621 -2.985 1.00 97.12 117 GLY A O 1
ATOM 854 N N . ASP A 1 118 ? 11.223 8.639 -2.490 1.00 98.19 118 ASP A N 1
ATOM 855 C CA . ASP A 1 118 ? 10.756 8.744 -1.108 1.00 98.19 118 ASP A CA 1
ATOM 856 C C . ASP A 1 118 ? 9.354 9.363 -1.098 1.00 98.19 118 ASP A C 1
ATOM 858 O O . ASP A 1 118 ? 9.121 10.388 -1.746 1.00 98.19 118 ASP A O 1
ATOM 862 N N . HIS A 1 119 ? 8.443 8.728 -0.371 1.00 98.25 119 HIS A N 1
ATOM 863 C CA . HIS A 1 119 ? 7.023 9.044 -0.323 1.00 98.25 119 HIS A CA 1
ATOM 864 C C . HIS A 1 119 ? 6.471 8.880 1.091 1.00 98.25 119 HIS A C 1
ATOM 866 O O . HIS A 1 119 ? 7.066 8.219 1.944 1.00 98.25 119 HIS A O 1
ATOM 872 N N . GLU A 1 120 ? 5.281 9.425 1.307 1.00 98.38 120 GLU A N 1
ATOM 873 C CA . GLU A 1 120 ? 4.517 9.285 2.540 1.00 98.38 120 GLU A CA 1
ATOM 874 C C . GLU A 1 120 ? 3.078 8.869 2.223 1.00 98.38 120 GLU A C 1
ATOM 876 O O . GLU A 1 120 ? 2.471 9.358 1.266 1.00 98.38 120 GLU A O 1
ATOM 881 N N . VAL A 1 121 ? 2.518 7.959 3.021 1.00 98.25 121 VAL A N 1
ATOM 882 C CA . VAL A 1 121 ? 1.077 7.679 3.037 1.00 98.25 121 VAL A CA 1
ATOM 883 C C . VAL A 1 121 ? 0.510 7.898 4.433 1.00 98.25 121 VAL A C 1
ATOM 885 O O . VAL A 1 121 ? 1.111 7.486 5.424 1.00 98.25 121 VAL A O 1
ATOM 888 N N . ALA A 1 122 ? -0.681 8.491 4.495 1.00 98.00 122 ALA A N 1
ATOM 889 C CA . ALA A 1 122 ? -1.480 8.589 5.708 1.00 98.00 122 ALA A CA 1
ATOM 890 C C . ALA A 1 122 ? -2.814 7.860 5.507 1.00 98.00 122 ALA A C 1
ATOM 892 O O . ALA A 1 122 ? -3.568 8.176 4.583 1.00 98.00 122 ALA A O 1
ATOM 893 N N . LEU A 1 123 ? -3.107 6.892 6.378 1.00 97.31 123 LEU A N 1
ATOM 894 C CA . LEU A 1 123 ? -4.330 6.088 6.354 1.00 97.31 123 LEU A CA 1
ATOM 895 C C . LEU A 1 123 ? -5.203 6.409 7.564 1.00 97.31 123 LEU A C 1
ATOM 897 O O . LEU A 1 123 ? -4.747 6.351 8.702 1.00 97.31 123 LEU A O 1
ATOM 901 N N . ARG A 1 124 ? -6.479 6.708 7.324 1.00 95.94 124 ARG A N 1
ATOM 902 C CA . ARG A 1 124 ? -7.478 7.020 8.357 1.00 95.94 124 ARG A CA 1
ATOM 903 C C . ARG A 1 124 ? -8.617 6.005 8.271 1.00 95.94 124 ARG A C 1
ATOM 905 O O . ARG A 1 124 ? -9.604 6.279 7.582 1.00 95.94 124 ARG A O 1
ATOM 912 N N . PRO A 1 125 ? -8.473 4.810 8.874 1.00 94.88 125 PRO A N 1
ATOM 913 C CA . PRO A 1 125 ? -9.521 3.802 8.826 1.00 94.88 125 PRO A CA 1
ATOM 914 C C . PRO A 1 125 ? -10.720 4.200 9.688 1.00 94.88 125 PRO A C 1
ATOM 916 O O . PRO A 1 125 ? -10.583 4.802 10.750 1.00 94.88 125 PRO A O 1
ATOM 919 N N . SER A 1 126 ? -11.908 3.816 9.234 1.00 92.69 126 SER A N 1
ATOM 920 C CA . SER A 1 126 ? -13.093 3.732 10.092 1.00 92.69 126 SER A CA 1
ATOM 921 C C . SER A 1 126 ? -12.980 2.586 11.114 1.00 92.69 126 SER A C 1
ATOM 923 O O . SER A 1 126 ? -12.247 1.626 10.886 1.00 92.69 126 SER A O 1
ATOM 925 N N . ASP A 1 127 ? -13.762 2.643 12.200 1.00 88.19 127 ASP A N 1
ATOM 926 C CA . ASP A 1 127 ? -13.692 1.746 13.375 1.00 88.19 127 ASP A CA 1
ATOM 927 C C . ASP A 1 127 ? -13.710 0.230 13.081 1.00 88.19 127 ASP A C 1
ATOM 929 O O . ASP A 1 127 ? -13.358 -0.582 13.933 1.00 88.19 127 ASP A O 1
ATOM 933 N N . SER A 1 128 ? -14.198 -0.183 11.909 1.00 92.00 128 SER A N 1
ATOM 934 C CA . SER A 1 128 ? -14.341 -1.595 11.527 1.00 92.00 128 SER A CA 1
ATOM 935 C C . SER A 1 128 ? -13.306 -2.068 10.505 1.00 92.00 128 SER A C 1
ATOM 937 O O . SER A 1 128 ? -13.358 -3.231 10.101 1.00 92.00 128 SER A O 1
ATOM 939 N N . VAL A 1 129 ? -12.377 -1.205 10.084 1.00 95.56 129 VAL A N 1
ATOM 940 C CA . VAL A 1 129 ? -11.296 -1.564 9.160 1.00 95.56 129 VAL A CA 1
ATOM 941 C C . VAL A 1 129 ? -10.046 -1.976 9.935 1.00 95.56 129 VAL A C 1
ATOM 943 O O . VAL A 1 129 ? -9.687 -1.390 10.948 1.00 95.56 129 VAL A O 1
ATOM 946 N N . GLN A 1 130 ? -9.377 -3.011 9.438 1.00 97.00 130 GLN A N 1
ATOM 947 C CA . GLN A 1 130 ? -8.152 -3.567 10.007 1.00 97.00 130 GLN A CA 1
ATOM 948 C C . GLN A 1 130 ? -7.017 -3.403 9.000 1.00 97.00 130 GLN A C 1
ATOM 950 O O . GLN A 1 130 ? -7.185 -3.797 7.845 1.00 97.00 130 GLN A O 1
ATOM 955 N N . ILE A 1 131 ? -5.866 -2.879 9.426 1.00 97.88 131 ILE A N 1
ATOM 956 C CA . ILE A 1 131 ? -4.668 -2.755 8.583 1.00 97.88 131 ILE A CA 1
ATOM 957 C C . ILE A 1 131 ? -3.655 -3.815 9.019 1.00 97.88 131 ILE A C 1
ATOM 959 O O . ILE A 1 131 ? -3.098 -3.742 10.112 1.00 97.88 131 ILE A O 1
ATOM 963 N N . TRP A 1 132 ? -3.424 -4.816 8.174 1.00 98.44 132 TRP A N 1
ATOM 964 C CA . TRP A 1 132 ? -2.558 -5.958 8.487 1.00 98.44 132 TRP A CA 1
ATOM 965 C C . TRP A 1 132 ? -1.099 -5.700 8.119 1.00 98.44 132 TRP A C 1
ATOM 967 O O . TRP A 1 132 ? -0.200 -5.967 8.914 1.00 98.44 132 TRP A O 1
ATOM 977 N N . SER A 1 133 ? -0.861 -5.149 6.931 1.00 98.69 133 SER A N 1
ATOM 978 C CA . SER A 1 133 ? 0.474 -4.772 6.475 1.00 98.69 133 SER A CA 1
ATOM 979 C C . SER A 1 133 ? 0.426 -3.670 5.421 1.00 98.69 133 SER A C 1
ATOM 981 O O . SER A 1 133 ? -0.621 -3.430 4.810 1.00 98.69 133 SER A O 1
ATOM 983 N N . LEU A 1 134 ? 1.567 -3.008 5.216 1.00 98.75 134 LEU A N 1
ATOM 984 C CA . LEU A 1 134 ? 1.839 -2.177 4.048 1.00 98.75 134 LEU A CA 1
ATOM 985 C C . LEU A 1 134 ? 2.976 -2.801 3.246 1.00 98.75 134 LEU A C 1
ATOM 987 O O . LEU A 1 134 ? 4.076 -2.996 3.766 1.00 98.75 134 LEU A O 1
ATOM 991 N N . SER A 1 135 ? 2.711 -3.076 1.974 1.00 98.56 135 SER A N 1
ATOM 992 C CA . SER A 1 135 ? 3.662 -3.677 1.045 1.00 98.56 135 SER A CA 1
ATOM 993 C C . SER A 1 135 ? 4.030 -2.672 -0.045 1.00 98.56 135 SER A C 1
ATOM 995 O O . SER A 1 135 ? 3.209 -1.861 -0.477 1.00 98.56 135 SER A O 1
ATOM 997 N N . PHE A 1 136 ? 5.265 -2.747 -0.530 1.00 98.44 136 PHE A N 1
ATOM 998 C CA . PHE A 1 136 ? 5.825 -1.748 -1.435 1.00 98.44 136 PHE A CA 1
ATOM 999 C C . PHE A 1 136 ? 6.352 -2.401 -2.713 1.00 98.44 136 PHE A C 1
ATOM 1001 O O . PHE A 1 136 ? 7.050 -3.415 -2.656 1.00 98.44 136 PHE A O 1
ATOM 1008 N N . ALA A 1 137 ? 6.037 -1.829 -3.879 1.00 96.94 137 ALA A N 1
ATOM 1009 C CA . ALA A 1 137 ? 6.534 -2.347 -5.154 1.00 96.94 137 ALA A CA 1
ATOM 1010 C C . ALA A 1 137 ? 7.885 -1.728 -5.533 1.00 96.94 137 ALA A C 1
ATOM 1012 O O . ALA A 1 137 ? 8.100 -0.527 -5.329 1.00 96.94 137 ALA A O 1
ATOM 1013 N N . PRO A 1 138 ? 8.789 -2.507 -6.158 1.00 96.12 138 PRO A N 1
ATOM 1014 C CA . PRO A 1 138 ? 9.998 -1.952 -6.749 1.00 96.12 138 PRO A CA 1
ATOM 1015 C C . PRO A 1 138 ? 9.643 -0.867 -7.768 1.00 96.12 138 PRO A C 1
ATOM 1017 O O . PRO A 1 138 ? 8.661 -0.969 -8.501 1.00 96.12 138 PRO A O 1
ATOM 1020 N N . GLY A 1 139 ? 10.471 0.170 -7.821 1.00 93.75 139 GLY A N 1
ATOM 1021 C CA . GLY A 1 139 ? 10.320 1.256 -8.784 1.00 93.75 139 GLY A CA 1
ATOM 1022 C C . GLY A 1 139 ? 11.462 1.259 -9.787 1.00 93.75 139 GLY A C 1
ATOM 1023 O O . GLY A 1 139 ? 12.518 0.674 -9.549 1.00 93.75 139 GLY A O 1
ATOM 1024 N N . VAL A 1 140 ? 11.272 1.940 -10.910 1.00 93.25 140 VAL A N 1
ATOM 1025 C CA . VAL A 1 140 ? 12.361 2.186 -11.863 1.00 93.25 140 VAL A CA 1
ATOM 1026 C C . VAL A 1 140 ? 13.198 3.378 -11.408 1.00 93.25 140 VAL A C 1
ATOM 1028 O O . VAL A 1 140 ? 12.654 4.371 -10.912 1.00 93.25 140 VAL A O 1
ATOM 1031 N N . ARG A 1 141 ? 14.519 3.292 -11.582 1.00 84.62 141 ARG A N 1
ATOM 1032 C CA . ARG A 1 141 ? 15.429 4.406 -11.313 1.00 84.62 141 ARG A CA 1
ATOM 1033 C C . ARG A 1 141 ? 15.098 5.593 -12.225 1.00 84.62 141 ARG A C 1
ATOM 1035 O O . ARG A 1 141 ? 14.781 5.416 -13.403 1.00 84.62 141 ARG A O 1
ATOM 1042 N N . GLY A 1 142 ? 15.114 6.794 -11.644 1.00 67.69 142 GLY A N 1
ATOM 1043 C CA . GLY A 1 142 ? 14.770 8.045 -12.320 1.00 67.69 142 GLY A CA 1
ATOM 1044 C C . GLY A 1 142 ? 15.827 8.583 -13.265 1.00 67.69 142 GLY A C 1
ATOM 1045 O O . GLY A 1 142 ? 17.025 8.321 -13.044 1.00 67.69 142 GLY A O 1
#

Sequence (142 aa):
FGEGAYHETEAEIRVELEAIADGELPASLLDPPVGDARGPAPELVRPSDELFPGGAHDAPWLGEPGEPLEVEYAAGGSWAALGGHGEVGLAVDGAEAEPIEVTAPGLYELATHRKHGDHEVALRPSDSVQIWSLSFAPGVRG

Secondary structure (DSSP, 8-state):
--HHHHHHHHHHHHHHHHTT-SSPPPPPTTSPPSSTTSPSPP-EEPPPPPB-TTSBTTB-B---TT--EEEEEEEEEEEEEEEESEEEEEEETTEE-PPEEE-SSEEEEEEEEEEEEEEEEEEEE-TTEEEEEEEEE-EE--

Foldseek 3Di:
DDPVVVVVVQVVVVVVCVVPDPDDDDDDPPDDPPDPPDDPDFDWDDKDDKDFPLRDLPGWDQDDQPDKDKDKMWAQFKKWFKAFFDWKFKDKQNHTDDIDGDPHGDIGTRDGHQFTDIMMMIIRDDRGMTTGMMDHHIGGHD

pLDDT: mean 89.15, std 12.78, range [43.84, 98.75]